Protein AF-A0A9E2Z6M6-F1 (afdb_monomer_lite)

Sequence (167 aa):
MVDKPPSLEDIVIDLVERVSRLEERKAGSRGDTFWMLDVLRGRDQDASGHVVFAGVVHTPTGRQFEWQEERTVVELVDDEWAKAAASLAALGHPVRLALLRALYEGVHTVRELGSLPDVGTTGQIYHHMRDLQAAGWVRQERRNSYTIPPDRIVPLLAILSAATSSP

pLDDT: mean 88.9, std 11.8, range [45.88, 98.38]

Radius of gyration: 23.45 Å; chains: 1; bounding box: 38×52×79 Å

Structure (mmCIF, N/CA/C/O backbone):
data_AF-A0A9E2Z6M6-F1
#
_entry.id   AF-A0A9E2Z6M6-F1
#
loop_
_atom_site.group_PDB
_atom_site.id
_atom_site.type_symbol
_atom_site.label_atom_id
_atom_site.label_alt_id
_atom_site.label_comp_id
_atom_site.label_asym_id
_atom_site.label_entity_id
_atom_site.label_seq_id
_atom_site.pdbx_PDB_ins_code
_atom_site.Cartn_x
_atom_site.Cartn_y
_atom_site.Cartn_z
_atom_site.occupancy
_atom_site.B_iso_or_equiv
_atom_site.auth_seq_id
_atom_site.auth_comp_id
_atom_site.auth_asym_id
_atom_site.auth_atom_id
_atom_site.pdbx_PDB_model_num
ATOM 1 N N . MET A 1 1 ? -12.472 -30.785 -58.812 1.00 45.88 1 MET A N 1
ATOM 2 C CA . MET A 1 1 ? -12.008 -31.532 -57.626 1.00 45.88 1 MET A CA 1
ATOM 3 C C . MET A 1 1 ? -12.487 -30.739 -56.426 1.00 45.88 1 MET A C 1
ATOM 5 O O . MET A 1 1 ? -12.004 -29.634 -56.241 1.00 45.88 1 MET A O 1
ATOM 9 N N . VAL A 1 2 ? -13.542 -31.195 -55.747 1.00 53.94 2 VAL A N 1
ATOM 10 C CA . VAL A 1 2 ? -14.040 -30.530 -54.532 1.00 53.94 2 VAL A CA 1
ATOM 11 C C . VAL A 1 2 ? -13.193 -31.062 -53.388 1.00 53.94 2 VAL A C 1
ATOM 13 O O . VAL A 1 2 ? -13.138 -32.277 -53.202 1.00 53.94 2 VAL A O 1
ATOM 16 N N . ASP A 1 3 ? -12.483 -30.171 -52.706 1.00 69.31 3 ASP A N 1
ATOM 17 C CA . ASP A 1 3 ? -11.630 -30.535 -51.583 1.00 69.31 3 ASP A CA 1
ATOM 18 C C . ASP A 1 3 ? -12.511 -31.115 -50.471 1.00 69.31 3 ASP A C 1
ATOM 20 O O . ASP A 1 3 ? -13.518 -30.514 -50.079 1.00 69.31 3 ASP A O 1
ATOM 24 N N . LYS A 1 4 ? -12.208 -32.340 -50.038 1.00 73.00 4 LYS A N 1
ATOM 25 C CA . LYS A 1 4 ? -12.985 -33.007 -48.992 1.00 73.00 4 LYS A CA 1
ATOM 26 C C . LYS A 1 4 ? -12.676 -32.279 -47.679 1.00 73.00 4 LYS A C 1
ATOM 28 O O . LYS A 1 4 ? -11.497 -32.137 -47.364 1.00 73.00 4 LYS A O 1
ATOM 33 N N . PRO A 1 5 ? -13.685 -31.826 -46.911 1.00 75.19 5 PRO A N 1
ATOM 34 C CA . PRO A 1 5 ? -13.418 -31.178 -45.635 1.00 75.19 5 PRO A CA 1
ATOM 35 C C . PRO A 1 5 ? -12.627 -32.131 -44.725 1.00 75.19 5 PRO A C 1
ATOM 37 O O . PRO A 1 5 ? -12.851 -33.348 -44.796 1.00 75.19 5 PRO A O 1
ATOM 40 N N . PRO A 1 6 ? -11.709 -31.594 -43.900 1.00 78.94 6 PRO A N 1
ATOM 41 C CA . PRO A 1 6 ? -10.869 -32.400 -43.026 1.00 78.94 6 PRO A CA 1
ATOM 42 C C . PRO A 1 6 ? -11.739 -33.312 -42.165 1.00 78.94 6 PRO A C 1
ATOM 44 O O . PRO A 1 6 ? -12.824 -32.923 -41.715 1.00 78.94 6 PRO A O 1
ATOM 47 N N . SER A 1 7 ? -11.292 -34.553 -41.988 1.00 91.31 7 SER A N 1
ATOM 48 C CA . SER A 1 7 ? -12.021 -35.505 -41.161 1.00 91.31 7 SER A CA 1
ATOM 49 C C . SER A 1 7 ? -11.976 -35.077 -39.693 1.00 91.31 7 SER A C 1
ATOM 51 O O . SER A 1 7 ? -11.136 -34.274 -39.283 1.00 91.31 7 SER A O 1
ATOM 53 N N . LEU A 1 8 ? -12.877 -35.627 -38.875 1.00 89.50 8 LEU A N 1
ATOM 54 C CA . LEU A 1 8 ? -12.835 -35.380 -37.433 1.00 89.50 8 LEU A CA 1
ATOM 55 C C . LEU A 1 8 ? -11.492 -35.810 -36.825 1.00 89.50 8 LEU A C 1
ATOM 57 O O . LEU A 1 8 ? -11.009 -35.150 -35.914 1.00 89.50 8 LEU A O 1
ATOM 61 N N . GLU A 1 9 ? -10.896 -36.888 -37.335 1.00 93.88 9 GLU A N 1
ATOM 62 C CA . GLU A 1 9 ? -9.593 -37.382 -36.887 1.00 93.88 9 GLU A CA 1
ATOM 63 C C . GLU A 1 9 ? -8.486 -36.369 -37.197 1.00 93.88 9 GLU A C 1
ATOM 65 O O . GLU A 1 9 ? -7.711 -36.041 -36.304 1.00 93.88 9 GLU A O 1
ATOM 70 N N . ASP A 1 10 ? -8.480 -35.781 -38.398 1.00 92.25 10 ASP A N 1
ATOM 71 C CA . ASP A 1 10 ? -7.509 -34.743 -38.780 1.00 92.25 10 ASP A CA 1
ATOM 72 C C . ASP A 1 10 ? -7.637 -33.494 -37.893 1.00 92.25 10 ASP A C 1
ATOM 74 O O . ASP A 1 10 ? -6.641 -32.916 -37.458 1.00 92.25 10 ASP A O 1
ATOM 78 N N . ILE A 1 11 ? -8.875 -33.096 -37.580 1.00 91.94 11 ILE A N 1
ATOM 79 C CA . ILE A 1 11 ? -9.153 -31.957 -36.696 1.00 91.94 11 ILE A CA 1
ATOM 80 C C . ILE A 1 11 ? -8.705 -32.259 -35.261 1.00 91.94 11 ILE A C 1
ATOM 82 O O . ILE A 1 11 ? -8.141 -31.389 -34.600 1.00 91.94 11 ILE A O 1
ATOM 86 N N . VAL A 1 12 ? -8.946 -33.475 -34.762 1.00 95.06 12 VAL A N 1
ATOM 87 C CA . VAL A 1 12 ? -8.517 -33.891 -33.418 1.00 95.06 12 VAL A CA 1
ATOM 88 C C . VAL A 1 12 ? -6.994 -33.950 -33.331 1.00 95.06 12 VAL A C 1
ATOM 90 O O . VAL A 1 12 ? -6.444 -33.499 -32.331 1.00 95.06 12 VAL A O 1
ATOM 93 N N . ILE A 1 13 ? -6.311 -34.435 -34.368 1.00 95.56 13 ILE A N 1
ATOM 94 C CA . ILE A 1 13 ? -4.845 -34.456 -34.431 1.00 95.56 13 ILE A CA 1
ATOM 95 C C . ILE A 1 13 ? -4.286 -33.026 -34.393 1.00 95.56 13 ILE A C 1
ATOM 97 O O . ILE A 1 13 ? -3.454 -32.736 -33.533 1.00 95.56 13 ILE A O 1
ATOM 101 N N . ASP A 1 14 ? -4.799 -32.105 -35.221 1.00 95.06 14 ASP A N 1
ATOM 102 C CA . ASP A 1 14 ? -4.387 -30.688 -35.185 1.00 95.06 14 ASP A CA 1
ATOM 103 C C . ASP A 1 14 ? -4.647 -30.054 -33.811 1.00 95.06 14 ASP A C 1
ATOM 105 O O . ASP A 1 14 ? -3.797 -29.347 -33.266 1.00 95.06 14 ASP A O 1
ATOM 109 N N . LEU A 1 15 ? -5.811 -30.326 -33.213 1.00 93.38 15 LEU A N 1
ATOM 110 C CA . LEU A 1 15 ? -6.156 -29.821 -31.886 1.00 93.38 15 LEU A CA 1
ATOM 111 C C . LEU A 1 15 ? -5.205 -30.350 -30.815 1.00 93.38 15 LEU A C 1
ATOM 113 O O . LEU A 1 15 ? -4.746 -29.558 -29.996 1.00 93.38 15 LEU A O 1
ATOM 117 N N . VAL A 1 16 ? -4.881 -31.644 -30.823 1.00 95.31 16 VAL A N 1
ATOM 118 C CA . VAL A 1 16 ? -3.931 -32.242 -29.875 1.00 95.31 16 VAL A CA 1
ATOM 119 C C . VAL A 1 16 ? -2.552 -31.612 -30.049 1.00 95.31 16 VAL A C 1
ATOM 121 O O . VAL A 1 16 ? -1.986 -31.134 -29.071 1.00 95.31 16 VAL A O 1
ATOM 124 N N . GLU A 1 17 ? -2.045 -31.487 -31.277 1.00 94.31 17 GLU A N 1
ATOM 125 C CA . GLU A 1 17 ? -0.747 -30.852 -31.539 1.00 94.31 17 GLU A CA 1
ATOM 126 C C . GLU A 1 17 ? -0.708 -29.372 -31.136 1.00 94.31 17 GLU A C 1
ATOM 128 O O . GLU A 1 17 ? 0.322 -28.847 -30.696 1.00 94.31 17 GLU A O 1
ATOM 133 N N . ARG A 1 18 ? -1.816 -28.648 -31.304 1.00 93.25 18 ARG A N 1
ATOM 134 C CA . ARG A 1 18 ? -1.926 -27.247 -30.877 1.00 93.25 18 ARG A CA 1
ATOM 135 C C . ARG A 1 18 ? -2.025 -27.128 -29.363 1.00 93.25 18 ARG A C 1
ATOM 137 O O . ARG A 1 18 ? -1.393 -26.234 -28.805 1.00 93.25 18 ARG A O 1
ATOM 144 N N . VAL A 1 19 ? -2.769 -28.014 -28.704 1.00 92.69 19 VAL A N 1
ATOM 145 C CA . VAL A 1 19 ? -2.869 -28.063 -27.241 1.00 92.69 19 VAL A CA 1
ATOM 146 C C . VAL A 1 19 ? -1.514 -28.408 -26.635 1.00 92.69 19 VAL A C 1
ATOM 148 O O . VAL A 1 19 ? -1.067 -27.663 -25.773 1.00 92.69 19 VAL A O 1
ATOM 151 N N . SER A 1 20 ? -0.799 -29.415 -27.143 1.00 87.88 20 SER A N 1
ATOM 152 C CA . SER A 1 20 ? 0.547 -29.755 -26.661 1.00 87.88 20 SER A CA 1
ATOM 153 C C . SER A 1 20 ? 1.518 -28.579 -26.794 1.00 87.88 20 SER A C 1
ATOM 155 O O . SER A 1 20 ? 2.184 -28.223 -25.826 1.00 87.88 20 SER A O 1
ATOM 157 N N . ARG A 1 21 ? 1.516 -27.866 -27.932 1.00 84.62 21 ARG A N 1
ATOM 158 C CA . ARG A 1 21 ? 2.318 -26.637 -28.101 1.00 84.62 21 ARG A CA 1
ATOM 159 C C . ARG A 1 21 ? 1.935 -25.523 -27.120 1.00 84.62 21 ARG A C 1
ATOM 161 O O . ARG A 1 21 ? 2.795 -24.748 -26.700 1.00 84.62 21 ARG A O 1
ATOM 168 N N . LEU A 1 22 ? 0.653 -25.390 -26.775 1.00 78.06 22 LEU A N 1
ATOM 169 C CA . LEU A 1 22 ? 0.188 -24.413 -25.784 1.00 78.06 22 LEU A CA 1
ATOM 170 C C . LEU A 1 22 ? 0.581 -24.820 -24.358 1.00 78.06 22 LEU A C 1
ATOM 172 O O . LEU A 1 22 ? 0.987 -23.966 -23.569 1.00 78.06 22 LEU A O 1
ATOM 176 N N . GLU A 1 23 ? 0.490 -26.107 -24.034 1.00 76.62 23 GLU A N 1
ATOM 177 C CA . GLU A 1 23 ? 0.895 -26.665 -22.745 1.00 76.62 23 GLU A CA 1
ATOM 178 C C . GLU A 1 23 ? 2.404 -26.538 -22.527 1.00 76.62 23 GLU A C 1
ATOM 180 O O . GLU A 1 23 ? 2.817 -26.107 -21.453 1.00 76.62 23 GLU A O 1
ATOM 185 N N . GLU A 1 24 ? 3.222 -26.786 -23.551 1.00 75.88 24 GLU A N 1
ATOM 186 C CA . GLU A 1 24 ? 4.677 -26.584 -23.521 1.00 75.88 24 GLU A CA 1
ATOM 187 C C . GLU A 1 24 ? 5.053 -25.114 -23.291 1.00 75.88 24 GLU A C 1
ATOM 189 O O . GLU A 1 24 ? 5.884 -24.811 -22.434 1.00 75.88 24 GLU A O 1
ATOM 194 N N . ARG A 1 25 ? 4.392 -24.169 -23.977 1.00 69.62 25 ARG A N 1
ATOM 195 C CA . ARG A 1 25 ? 4.587 -22.724 -23.739 1.00 69.62 25 ARG A CA 1
ATOM 196 C C . ARG A 1 25 ? 4.220 -22.323 -22.311 1.00 69.62 25 ARG A C 1
ATOM 198 O O . ARG A 1 25 ? 4.926 -21.539 -21.679 1.00 69.62 25 ARG A O 1
ATOM 205 N N . LYS A 1 26 ? 3.120 -22.869 -21.787 1.00 62.16 26 LYS A N 1
ATOM 206 C CA . LYS A 1 26 ? 2.667 -22.621 -20.412 1.00 62.16 26 LYS A CA 1
ATOM 207 C C . LYS A 1 26 ? 3.6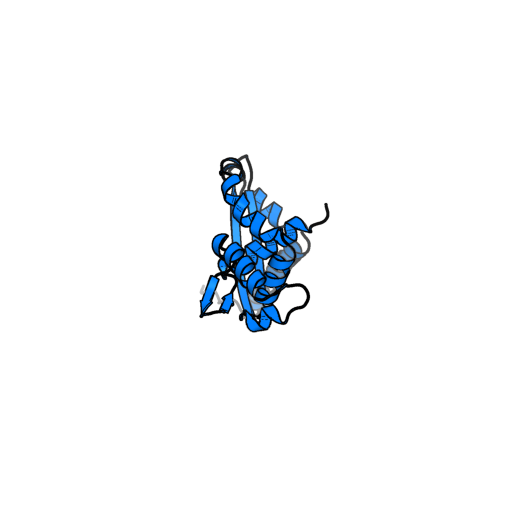02 -23.252 -19.374 1.00 62.16 26 LYS A C 1
ATOM 209 O O . LYS A 1 26 ? 3.803 -22.670 -18.310 1.00 62.16 26 LYS A O 1
ATOM 214 N N . ALA A 1 27 ? 4.175 -24.416 -19.672 1.00 58.28 27 ALA A N 1
ATOM 215 C CA . ALA A 1 27 ? 5.167 -25.078 -18.832 1.00 58.28 27 ALA A CA 1
ATOM 216 C C . ALA A 1 27 ? 6.494 -24.302 -18.804 1.00 58.28 27 ALA A C 1
ATOM 218 O O . ALA A 1 27 ? 7.036 -24.099 -17.720 1.00 58.28 27 ALA A O 1
ATOM 219 N N . GLY A 1 28 ? 6.950 -23.777 -19.949 1.00 55.97 28 GLY A N 1
ATOM 220 C CA . GLY A 1 28 ? 8.098 -22.864 -20.028 1.00 55.97 28 GLY A CA 1
ATOM 221 C C . GLY A 1 28 ? 7.900 -21.605 -19.180 1.00 55.97 28 GLY A C 1
ATOM 222 O O . GLY A 1 28 ? 8.755 -21.263 -18.376 1.00 55.97 28 GLY A O 1
ATOM 223 N N . SER A 1 29 ? 6.709 -21.002 -19.225 1.00 55.25 29 SER A N 1
ATOM 224 C CA . SER A 1 29 ? 6.347 -19.851 -18.378 1.00 55.25 29 SER A CA 1
ATOM 225 C C . SER A 1 29 ? 6.305 -20.152 -16.869 1.00 55.25 29 SER A C 1
ATOM 227 O O . SER A 1 29 ? 6.500 -19.236 -16.073 1.00 55.25 29 SER A O 1
ATOM 229 N N . ARG A 1 30 ? 6.048 -21.401 -16.449 1.00 49.91 30 ARG A N 1
ATOM 230 C CA . ARG A 1 30 ? 6.112 -21.806 -15.029 1.00 49.91 30 ARG A CA 1
ATOM 231 C C . ARG A 1 30 ? 7.530 -22.141 -14.557 1.00 49.91 30 ARG A C 1
ATOM 233 O O . ARG A 1 30 ? 7.747 -22.160 -13.349 1.00 49.91 30 ARG A O 1
ATOM 240 N N . GLY A 1 31 ? 8.448 -22.439 -15.479 1.00 49.38 31 GLY A N 1
ATOM 241 C CA . GLY A 1 31 ? 9.842 -22.800 -15.200 1.00 49.38 31 GLY A CA 1
ATOM 242 C C . GLY A 1 31 ? 10.850 -21.669 -15.421 1.00 49.38 31 GLY A C 1
ATOM 243 O O . GLY A 1 31 ? 11.943 -21.730 -14.865 1.00 49.38 31 GLY A O 1
ATOM 244 N N . ASP A 1 32 ? 10.495 -20.632 -16.181 1.00 58.56 32 ASP A N 1
ATOM 245 C CA . ASP A 1 32 ? 11.323 -19.439 -16.330 1.00 58.56 32 ASP A CA 1
ATOM 246 C C . ASP A 1 32 ? 11.177 -18.551 -15.097 1.00 58.56 32 ASP A C 1
ATOM 248 O O . ASP A 1 32 ? 10.262 -17.731 -14.983 1.00 58.56 32 ASP A O 1
ATOM 252 N N . THR A 1 33 ? 12.131 -18.680 -14.174 1.00 64.94 33 THR A N 1
ATOM 253 C CA . THR A 1 33 ? 12.303 -17.798 -13.008 1.00 64.94 33 THR A CA 1
ATOM 254 C C . THR A 1 33 ? 12.258 -16.308 -13.390 1.00 64.94 33 THR A C 1
ATOM 256 O O . THR A 1 33 ? 11.930 -15.466 -12.557 1.00 64.94 33 THR A O 1
ATOM 259 N N . PHE A 1 34 ? 12.534 -15.980 -14.658 1.00 78.06 34 PHE A N 1
ATOM 260 C CA . PHE A 1 34 ? 12.622 -14.623 -15.186 1.00 78.06 34 PHE A CA 1
ATOM 261 C C . PHE A 1 34 ? 11.676 -14.328 -16.362 1.00 78.06 34 PHE A C 1
ATOM 263 O O . PHE A 1 34 ? 11.916 -13.359 -17.079 1.00 78.06 34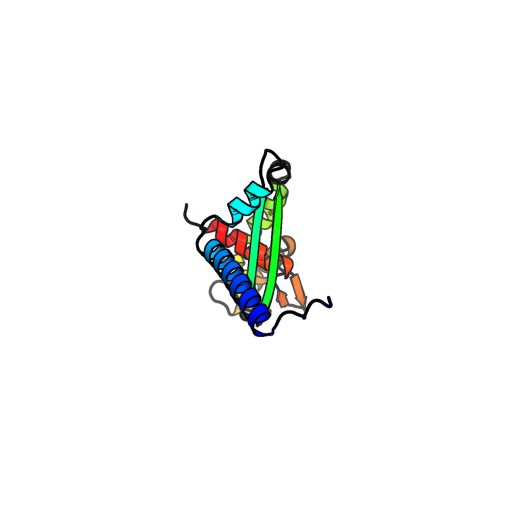 PHE A O 1
ATOM 270 N N . TRP A 1 35 ? 10.576 -15.077 -16.539 1.00 82.94 35 TRP A N 1
ATOM 271 C CA . TRP A 1 35 ? 9.649 -14.890 -17.674 1.00 82.94 35 TRP A CA 1
ATOM 272 C C . TRP A 1 35 ? 9.199 -13.428 -17.857 1.00 82.94 35 TRP A C 1
ATOM 274 O O . TRP A 1 35 ? 9.076 -12.934 -18.976 1.00 82.94 35 TRP A O 1
ATOM 284 N N . MET A 1 36 ? 8.984 -12.707 -16.750 1.00 86.75 36 MET A N 1
ATOM 285 C CA . MET A 1 36 ? 8.601 -11.295 -16.775 1.00 86.75 36 MET A CA 1
ATOM 286 C C . MET A 1 36 ? 9.733 -10.414 -17.322 1.00 86.75 36 MET A C 1
ATOM 288 O O . MET A 1 36 ? 9.476 -9.483 -18.079 1.00 86.75 36 MET A O 1
ATOM 292 N N . LEU A 1 37 ? 10.992 -10.716 -16.992 1.00 87.12 37 LEU A N 1
ATOM 293 C CA . LEU A 1 37 ? 12.142 -9.978 -17.520 1.00 87.12 37 LEU A CA 1
ATOM 294 C C . LEU A 1 37 ? 12.321 -10.208 -19.020 1.00 87.12 37 LEU A C 1
ATOM 296 O O . LEU A 1 37 ? 12.773 -9.304 -19.714 1.00 87.12 37 LEU A O 1
ATOM 300 N N . ASP A 1 38 ? 11.969 -11.382 -19.540 1.00 86.25 38 ASP A N 1
ATOM 301 C CA . ASP A 1 38 ? 12.003 -11.634 -20.986 1.00 86.25 38 ASP A CA 1
ATOM 302 C C . ASP A 1 38 ? 10.927 -10.837 -21.717 1.00 86.25 38 ASP A C 1
ATOM 304 O O . ASP A 1 38 ? 11.189 -10.250 -22.768 1.00 86.25 38 ASP A O 1
ATOM 308 N N . VAL A 1 39 ? 9.738 -10.734 -21.115 1.00 85.75 39 VAL A N 1
ATOM 309 C CA . VAL A 1 39 ? 8.669 -9.863 -21.612 1.00 85.75 39 VAL A CA 1
ATOM 310 C C . VAL A 1 39 ? 9.120 -8.400 -21.638 1.00 85.75 39 VAL A C 1
ATOM 312 O O . VAL A 1 39 ? 8.884 -7.729 -22.640 1.00 85.75 39 VAL A O 1
ATOM 315 N N . LEU A 1 40 ? 9.781 -7.909 -20.585 1.00 87.00 40 LEU A N 1
ATOM 316 C CA . LEU A 1 40 ? 10.275 -6.528 -20.536 1.00 87.00 40 LEU A CA 1
ATOM 317 C C . LEU A 1 40 ? 11.423 -6.283 -21.526 1.00 87.00 40 LEU A C 1
ATOM 319 O O . LEU A 1 40 ? 11.394 -5.294 -22.250 1.00 87.00 40 LEU A O 1
ATOM 323 N N . ARG A 1 41 ? 12.387 -7.206 -21.637 1.00 84.69 41 ARG A N 1
ATOM 324 C CA . ARG A 1 41 ? 13.491 -7.118 -22.614 1.00 84.69 41 ARG A CA 1
ATOM 325 C C . ARG A 1 41 ? 12.998 -7.120 -24.060 1.00 84.69 41 ARG A C 1
ATOM 327 O O . ARG A 1 41 ? 13.567 -6.441 -24.904 1.00 84.69 41 ARG A O 1
ATOM 334 N N . GLY A 1 42 ? 11.924 -7.852 -24.356 1.00 80.12 42 GLY A N 1
ATOM 335 C CA . GLY A 1 42 ? 11.299 -7.845 -25.682 1.00 80.12 42 GLY A CA 1
ATOM 336 C C . GLY A 1 42 ? 10.583 -6.534 -26.038 1.00 80.12 42 GLY A C 1
ATOM 337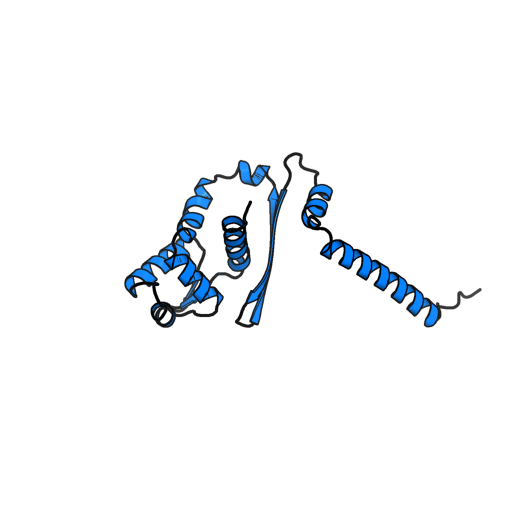 O O . GLY A 1 42 ? 10.237 -6.335 -27.201 1.00 80.12 42 GLY A O 1
ATOM 338 N N . ARG A 1 43 ? 10.342 -5.655 -25.057 1.00 73.94 43 ARG A N 1
ATOM 339 C CA . ARG A 1 43 ? 9.672 -4.352 -25.218 1.00 73.94 43 ARG A CA 1
ATOM 340 C C . ARG A 1 43 ? 10.644 -3.173 -25.216 1.00 73.94 43 ARG A C 1
ATOM 342 O O . ARG A 1 43 ? 10.189 -2.047 -25.382 1.00 73.94 43 ARG A O 1
ATOM 349 N N . ASP A 1 44 ? 11.939 -3.448 -25.059 1.00 63.41 44 ASP A N 1
ATOM 350 C CA . ASP A 1 44 ? 13.034 -2.493 -24.867 1.00 63.41 44 ASP A CA 1
ATOM 351 C C . ASP A 1 44 ? 13.265 -1.629 -26.123 1.00 63.41 44 ASP A C 1
ATOM 353 O O . ASP A 1 44 ? 14.173 -1.848 -26.925 1.00 63.41 44 ASP A O 1
ATOM 357 N N . GLN A 1 45 ? 12.359 -0.674 -26.339 1.00 63.03 45 GLN A N 1
ATOM 358 C CA . GLN A 1 45 ? 12.500 0.423 -27.299 1.00 63.03 45 GLN A CA 1
ATOM 359 C C . GLN A 1 45 ? 13.081 1.676 -26.619 1.00 63.03 45 GLN A C 1
ATOM 361 O O . GLN A 1 45 ? 13.632 2.534 -27.307 1.00 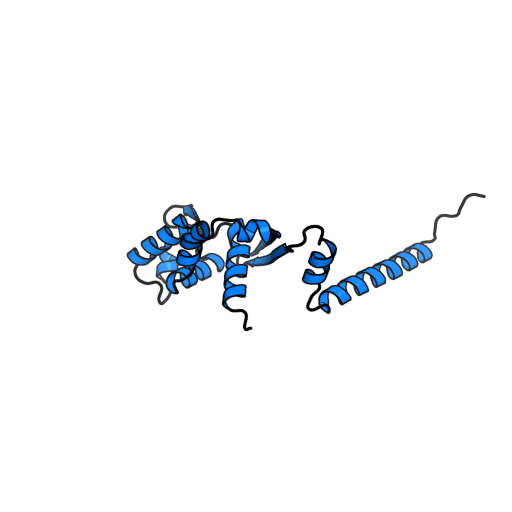63.03 45 GLN A O 1
ATOM 366 N N . ASP A 1 46 ? 13.010 1.748 -25.283 1.00 61.09 46 ASP A N 1
ATOM 367 C CA . ASP A 1 46 ? 13.513 2.839 -24.447 1.00 61.09 46 ASP A CA 1
ATOM 368 C C . ASP A 1 46 ? 14.761 2.405 -23.666 1.00 61.09 46 ASP A C 1
ATOM 370 O O . ASP A 1 46 ? 14.702 1.539 -22.800 1.00 61.09 46 ASP A O 1
ATOM 374 N N . ALA A 1 47 ? 15.896 3.068 -23.906 1.00 65.88 47 ALA A N 1
ATOM 375 C CA . ALA A 1 47 ? 17.221 2.657 -23.417 1.00 65.88 47 ALA A CA 1
ATOM 376 C C . ALA A 1 47 ? 17.391 2.560 -21.882 1.00 65.88 47 ALA A C 1
ATOM 378 O O . ALA A 1 47 ? 18.426 2.090 -21.409 1.00 65.88 47 ALA A O 1
ATOM 379 N N . SER A 1 48 ? 16.432 3.052 -21.094 1.00 83.31 48 SER A N 1
ATOM 380 C CA . SER A 1 48 ? 16.496 3.066 -19.626 1.00 83.31 48 SER A CA 1
ATOM 381 C C . SER A 1 48 ? 15.702 1.939 -18.960 1.00 83.31 48 SER A C 1
ATOM 383 O O . SER A 1 48 ? 15.856 1.738 -17.755 1.00 83.31 48 SER A O 1
ATOM 385 N N . GLY A 1 49 ? 14.890 1.193 -19.714 1.00 89.38 49 GLY A N 1
ATOM 386 C CA . GLY A 1 49 ? 14.116 0.065 -19.206 1.00 89.38 49 GLY A CA 1
ATOM 387 C C . GLY A 1 49 ? 12.821 0.436 -18.469 1.00 89.38 49 GLY A C 1
ATOM 388 O O . GLY A 1 49 ? 12.414 1.598 -18.375 1.00 89.38 49 GLY A O 1
ATOM 389 N N . HIS A 1 50 ? 12.161 -0.597 -17.940 1.00 91.06 50 HIS A N 1
ATOM 390 C CA . HIS A 1 50 ? 10.801 -0.550 -17.396 1.00 91.06 50 HIS A CA 1
ATOM 391 C C . HIS A 1 50 ? 10.734 -1.220 -16.018 1.00 91.06 50 HIS A C 1
ATOM 393 O O . HIS A 1 50 ? 11.407 -2.222 -15.768 1.00 91.06 50 HIS A O 1
ATOM 399 N N . VAL A 1 51 ? 9.870 -0.707 -15.144 1.00 92.62 51 VAL A N 1
ATOM 400 C CA . VAL A 1 51 ? 9.483 -1.351 -13.885 1.00 92.62 51 VAL A CA 1
ATOM 401 C C . VAL A 1 51 ? 8.014 -1.730 -13.984 1.00 92.62 51 VAL A C 1
ATOM 403 O O . VAL A 1 51 ? 7.161 -0.889 -14.264 1.00 92.62 51 VAL A O 1
ATOM 406 N N . VAL A 1 52 ? 7.716 -3.003 -13.739 1.00 93.31 52 VAL A N 1
ATOM 407 C CA . VAL A 1 52 ? 6.352 -3.534 -13.741 1.00 93.31 52 VAL A CA 1
ATOM 408 C C . VAL A 1 52 ? 6.048 -4.192 -12.407 1.00 93.31 52 VAL A C 1
ATOM 410 O O . VAL A 1 52 ? 6.887 -4.892 -11.837 1.00 93.31 52 VAL A O 1
ATOM 413 N N . PHE A 1 53 ? 4.824 -4.017 -11.930 1.00 94.50 53 PHE A N 1
ATOM 414 C CA . PHE A 1 53 ? 4.261 -4.870 -10.896 1.00 94.50 53 PHE A CA 1
ATOM 415 C C . PHE A 1 53 ? 2.844 -5.281 -11.286 1.00 94.50 53 PHE A C 1
ATOM 417 O O . PHE A 1 53 ? 2.102 -4.533 -11.924 1.00 94.50 53 PHE A O 1
ATOM 424 N N . ALA A 1 54 ? 2.468 -6.500 -10.917 1.00 94.94 54 ALA A N 1
ATOM 425 C CA . ALA A 1 54 ? 1.164 -7.063 -11.220 1.00 94.94 54 ALA A CA 1
ATOM 426 C C . ALA A 1 54 ? 0.725 -8.014 -10.108 1.00 94.94 54 ALA A C 1
ATOM 428 O O . ALA A 1 54 ? 1.549 -8.533 -9.353 1.00 94.94 54 ALA A O 1
ATOM 429 N N . GLY A 1 55 ? -0.577 -8.260 -10.018 1.00 95.25 55 GLY A N 1
ATOM 430 C CA . GLY A 1 55 ? -1.134 -9.182 -9.042 1.00 95.25 55 GLY A CA 1
ATOM 431 C C . GLY A 1 55 ? -2.513 -9.682 -9.438 1.00 95.25 55 GLY A C 1
ATOM 432 O O . GLY A 1 55 ? -3.344 -8.920 -9.929 1.00 95.25 55 GLY A O 1
ATOM 433 N N . VAL A 1 56 ? -2.745 -10.967 -9.170 1.00 95.25 56 VAL A N 1
ATOM 434 C CA . VAL A 1 56 ? -4.064 -11.605 -9.194 1.00 95.25 56 VAL A CA 1
ATOM 435 C C . VAL A 1 56 ? -4.389 -12.003 -7.762 1.00 95.25 56 VAL A C 1
ATOM 437 O O . VAL A 1 56 ? -3.755 -12.891 -7.191 1.00 95.25 56 VAL A O 1
ATOM 440 N N . VAL A 1 57 ? -5.349 -11.312 -7.159 1.00 95.19 57 VAL A N 1
ATOM 441 C CA . VAL A 1 57 ? -5.639 -11.405 -5.728 1.00 95.19 57 VAL A CA 1
ATOM 442 C C . VAL A 1 57 ? -7.042 -11.942 -5.522 1.00 95.19 57 VAL A C 1
ATOM 444 O O . VAL A 1 57 ? -8.013 -11.368 -6.006 1.00 95.19 57 VAL A O 1
ATOM 447 N N . HIS A 1 58 ? -7.136 -13.018 -4.746 1.00 93.50 58 HIS A N 1
ATOM 448 C CA . HIS A 1 58 ? -8.392 -13.571 -4.255 1.00 93.50 58 HIS A CA 1
ATOM 449 C C . HIS A 1 58 ? -8.498 -13.238 -2.769 1.00 93.50 58 HIS A C 1
ATOM 451 O O . HIS A 1 58 ? -7.681 -13.704 -1.971 1.00 93.50 58 HIS A O 1
ATOM 457 N N . THR A 1 59 ? -9.464 -12.407 -2.384 1.00 88.50 59 THR A N 1
ATOM 458 C CA . THR A 1 59 ? -9.636 -12.049 -0.973 1.00 88.50 59 THR A CA 1
ATOM 459 C C . THR A 1 59 ? -10.412 -13.126 -0.219 1.00 88.50 59 THR A C 1
ATOM 461 O O . THR A 1 59 ? -11.229 -13.832 -0.819 1.00 88.50 59 THR A O 1
ATOM 464 N N . PRO A 1 60 ? -10.260 -13.206 1.117 1.00 85.00 60 PRO A N 1
ATOM 465 C CA . PRO A 1 60 ? -11.082 -14.087 1.954 1.00 85.00 60 PRO A CA 1
ATOM 466 C C . PRO A 1 60 ? -12.594 -13.847 1.808 1.00 85.00 60 PRO A C 1
ATOM 468 O O . PRO A 1 60 ? -13.395 -14.750 2.018 1.00 85.00 60 PRO A O 1
ATOM 471 N N . THR A 1 61 ? -12.989 -12.640 1.395 1.00 85.38 61 THR A N 1
ATOM 472 C CA . THR A 1 61 ? -14.380 -12.251 1.119 1.00 85.38 61 THR A CA 1
ATOM 473 C C . THR A 1 61 ? -14.902 -12.713 -0.251 1.00 85.38 61 THR A C 1
ATOM 475 O O . THR A 1 61 ? -16.017 -12.358 -0.626 1.00 85.38 61 THR A O 1
ATOM 478 N N . GLY A 1 62 ? -14.116 -13.482 -1.014 1.00 86.88 62 GLY A N 1
ATOM 479 C CA . GLY A 1 62 ? -14.495 -14.017 -2.327 1.00 86.88 62 GLY A CA 1
ATOM 480 C C . GLY A 1 62 ? -14.383 -13.016 -3.480 1.00 86.88 62 GLY A C 1
ATOM 481 O O . GLY A 1 62 ? -14.862 -13.293 -4.578 1.00 86.88 62 GLY A O 1
ATOM 482 N N . ARG A 1 63 ? -13.765 -11.849 -3.257 1.00 88.88 63 ARG A N 1
ATOM 483 C CA . ARG A 1 63 ? -13.546 -10.843 -4.303 1.00 88.88 63 ARG A CA 1
ATOM 484 C C . ARG A 1 63 ? -12.262 -11.161 -5.059 1.00 88.88 63 ARG A C 1
ATOM 486 O O . ARG A 1 63 ? -11.307 -11.682 -4.485 1.00 88.88 63 ARG A O 1
ATOM 493 N N . GLN A 1 64 ? -12.252 -10.818 -6.340 1.00 92.31 64 GLN A N 1
ATOM 494 C CA . GLN A 1 64 ? -11.108 -11.005 -7.222 1.00 92.31 64 GLN A CA 1
ATOM 495 C C . GLN A 1 64 ? -10.645 -9.652 -7.747 1.00 92.31 64 GLN A C 1
ATOM 497 O O . GLN A 1 64 ? -11.468 -8.815 -8.125 1.00 92.31 64 GLN A O 1
ATOM 502 N N . PHE A 1 65 ? -9.332 -9.442 -7.740 1.00 92.38 65 PHE A N 1
ATOM 503 C CA . PHE A 1 65 ? -8.700 -8.245 -8.274 1.00 92.38 65 PHE A CA 1
ATOM 504 C C . PHE A 1 65 ? -7.554 -8.641 -9.181 1.00 92.38 65 PHE A C 1
ATOM 506 O O . PHE A 1 65 ? -6.689 -9.425 -8.793 1.00 92.38 65 PHE A O 1
ATOM 513 N N . GLU A 1 66 ? -7.543 -8.041 -10.359 1.00 93.81 66 GLU A N 1
ATOM 514 C CA . GLU A 1 66 ? -6.454 -8.141 -11.311 1.00 93.81 66 GLU A CA 1
ATOM 515 C C . GLU A 1 66 ? -5.969 -6.726 -11.583 1.00 93.81 66 GLU A C 1
ATOM 517 O O . GLU A 1 66 ? -6.760 -5.828 -11.881 1.00 93.81 66 GLU A O 1
ATOM 522 N N . TRP A 1 67 ? -4.673 -6.515 -11.404 1.00 94.44 67 TRP A N 1
ATOM 523 C CA . TRP A 1 67 ? -4.047 -5.222 -11.625 1.00 94.44 67 TRP A CA 1
ATOM 524 C C . TRP A 1 67 ? -2.645 -5.426 -12.169 1.00 94.44 67 TRP A C 1
ATOM 526 O O . TRP A 1 67 ? -1.927 -6.332 -11.739 1.00 94.44 67 TRP A O 1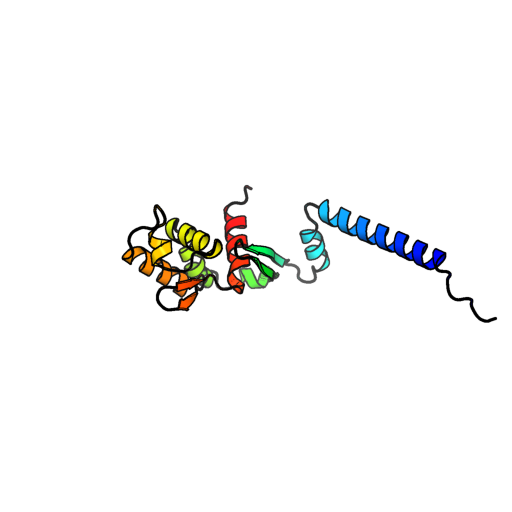
ATOM 536 N N . GLN A 1 68 ? -2.252 -4.541 -13.071 1.00 93.56 68 GLN A N 1
ATOM 537 C CA . GLN A 1 68 ? -0.894 -4.407 -13.559 1.00 93.56 68 GLN A CA 1
ATOM 538 C C . GLN A 1 68 ? -0.615 -2.926 -13.772 1.00 93.56 68 GLN A C 1
ATOM 540 O O . GLN A 1 68 ? -1.457 -2.202 -14.301 1.00 93.56 68 GLN A O 1
ATOM 545 N N . GLU A 1 69 ? 0.584 -2.506 -13.400 1.00 93.81 69 GLU A N 1
ATOM 546 C CA . GLU A 1 69 ? 1.113 -1.193 -13.727 1.00 93.81 69 GLU A CA 1
ATOM 547 C C . GLU A 1 69 ? 2.549 -1.349 -14.217 1.00 93.81 69 GLU A C 1
ATOM 549 O O . GLU A 1 69 ? 3.351 -2.077 -13.631 1.00 93.81 69 GLU A O 1
ATOM 554 N N . GLU A 1 70 ? 2.843 -0.681 -15.324 1.00 92.25 70 GLU A N 1
ATOM 555 C CA . GLU A 1 70 ? 4.162 -0.599 -15.935 1.00 92.25 70 GLU A CA 1
ATOM 556 C C . GLU A 1 70 ? 4.517 0.882 -16.056 1.00 92.25 70 GLU A C 1
ATOM 558 O O . GLU A 1 70 ? 3.691 1.681 -16.498 1.00 92.25 70 GLU A O 1
ATOM 563 N N . ARG A 1 71 ? 5.727 1.246 -15.635 1.00 91.69 71 ARG A N 1
ATOM 564 C CA . ARG A 1 71 ? 6.274 2.602 -15.736 1.00 91.69 71 ARG A CA 1
ATOM 565 C C . ARG A 1 71 ? 7.676 2.525 -16.316 1.00 91.69 71 ARG A C 1
ATOM 567 O O . ARG A 1 71 ? 8.418 1.586 -16.011 1.00 91.69 71 ARG A O 1
ATOM 574 N N . THR A 1 72 ? 8.055 3.504 -17.129 1.00 91.62 72 THR A N 1
ATOM 575 C CA . THR A 1 72 ? 9.448 3.590 -17.584 1.00 91.62 72 THR A CA 1
ATOM 576 C C . THR A 1 72 ? 10.338 4.038 -16.426 1.00 91.62 72 THR A C 1
ATOM 578 O O . THR A 1 72 ? 9.901 4.743 -15.512 1.00 91.62 72 THR A O 1
ATOM 581 N N . VAL A 1 73 ? 11.609 3.638 -16.441 1.00 91.81 73 VAL A N 1
ATOM 582 C CA . VAL A 1 73 ? 12.572 4.113 -15.434 1.00 91.81 73 VAL A CA 1
ATOM 583 C C . VAL A 1 73 ? 12.742 5.632 -15.521 1.00 91.81 73 VAL A C 1
ATOM 585 O O . VAL A 1 73 ? 12.854 6.278 -14.484 1.00 91.81 73 VAL A O 1
ATOM 588 N N . VAL A 1 74 ? 12.694 6.207 -16.730 1.00 91.50 74 VAL A N 1
ATOM 589 C CA . VAL A 1 74 ? 12.765 7.664 -16.942 1.00 91.50 74 VAL A CA 1
ATOM 590 C C . VAL A 1 74 ? 11.630 8.369 -16.207 1.00 91.50 74 VAL A C 1
ATOM 592 O O . VAL A 1 74 ? 11.891 9.247 -15.395 1.00 91.50 74 VAL A O 1
ATOM 595 N N . GLU A 1 75 ? 10.384 7.929 -16.404 1.00 90.62 75 GLU A N 1
ATOM 596 C CA . GLU A 1 75 ? 9.229 8.498 -15.702 1.00 90.62 75 GLU A CA 1
ATOM 597 C C . GLU A 1 75 ? 9.372 8.428 -14.179 1.00 90.62 75 GLU A C 1
ATOM 599 O O . GLU A 1 75 ? 9.038 9.385 -13.488 1.00 90.62 75 GLU A O 1
ATOM 604 N N . LEU A 1 76 ? 9.853 7.302 -13.646 1.00 91.62 76 LEU A N 1
ATOM 605 C CA . LEU A 1 76 ? 10.004 7.116 -12.202 1.00 91.62 76 LEU A CA 1
ATOM 606 C C . LEU A 1 76 ? 11.126 7.972 -11.608 1.00 91.62 76 LEU A C 1
ATOM 608 O O . LEU A 1 76 ? 11.009 8.418 -10.468 1.00 91.62 76 LEU A O 1
ATOM 612 N N . VAL A 1 77 ? 12.222 8.165 -12.340 1.00 92.31 77 VAL A N 1
ATOM 613 C CA . VAL A 1 77 ? 13.374 8.959 -11.887 1.00 92.31 77 VAL A CA 1
ATOM 614 C C . VAL A 1 77 ? 13.103 10.458 -12.021 1.00 92.31 77 VAL A C 1
ATOM 616 O O . VAL A 1 77 ? 13.496 11.212 -11.133 1.00 92.31 77 VAL A O 1
ATOM 619 N N . ASP A 1 78 ? 12.405 10.874 -13.079 1.00 92.00 78 ASP A N 1
ATOM 620 C CA . ASP A 1 78 ? 12.035 12.274 -13.315 1.00 92.00 78 ASP A CA 1
ATOM 621 C C . ASP A 1 78 ? 10.832 12.719 -12.462 1.00 92.00 78 ASP A C 1
ATOM 623 O O . ASP A 1 78 ? 10.602 13.919 -12.273 1.00 92.00 78 ASP A O 1
ATOM 627 N N . ASP A 1 79 ? 10.064 11.770 -11.919 1.00 91.00 79 ASP A N 1
ATOM 628 C CA . ASP A 1 79 ? 8.981 12.054 -10.983 1.00 91.00 79 ASP A CA 1
ATOM 629 C C . ASP A 1 79 ? 9.504 12.660 -9.666 1.00 91.00 79 ASP A C 1
ATOM 631 O O . ASP A 1 79 ? 10.553 12.317 -9.122 1.00 91.00 79 ASP A O 1
ATOM 635 N N . GLU A 1 80 ? 8.709 13.548 -9.069 1.00 92.38 80 GLU A N 1
ATOM 636 C CA . GLU A 1 80 ? 9.021 14.122 -7.760 1.00 92.38 80 GLU A CA 1
ATOM 637 C C . GLU A 1 80 ? 8.792 13.076 -6.653 1.00 92.38 80 GLU A C 1
ATOM 639 O O . GLU A 1 80 ? 7.675 12.913 -6.156 1.00 92.38 80 GLU A O 1
ATOM 644 N N . TRP A 1 81 ? 9.853 12.386 -6.221 1.00 94.25 81 TRP A N 1
ATOM 645 C CA . TRP A 1 81 ? 9.778 11.313 -5.210 1.00 94.25 81 TRP A CA 1
ATOM 646 C C . TRP A 1 81 ? 9.140 11.756 -3.887 1.00 94.25 81 TRP A C 1
ATOM 648 O O . TRP A 1 81 ? 8.521 10.950 -3.188 1.00 94.25 81 TRP A O 1
ATOM 658 N N . ALA A 1 82 ? 9.216 13.049 -3.554 1.00 94.50 82 ALA A N 1
ATOM 659 C CA . ALA A 1 82 ? 8.546 13.617 -2.386 1.00 94.50 82 ALA A CA 1
ATOM 660 C C . ALA A 1 82 ? 7.018 13.400 -2.410 1.00 94.50 82 ALA A C 1
ATOM 662 O O . ALA A 1 82 ? 6.410 13.253 -1.348 1.00 94.50 82 ALA A O 1
ATOM 663 N N . LYS A 1 83 ? 6.396 13.276 -3.594 1.00 91.81 83 LYS A N 1
ATOM 664 C CA . LYS A 1 83 ? 4.966 12.945 -3.738 1.00 91.81 83 LYS A CA 1
ATOM 665 C C . LYS A 1 83 ? 4.617 11.574 -3.149 1.00 91.81 83 LYS A C 1
ATOM 667 O O . LYS A 1 83 ? 3.504 11.391 -2.657 1.00 91.81 83 LYS A O 1
ATOM 672 N N . ALA A 1 84 ? 5.555 10.624 -3.143 1.00 93.25 84 ALA A N 1
ATOM 673 C CA . ALA A 1 84 ? 5.353 9.300 -2.555 1.00 93.25 84 ALA A CA 1
ATOM 674 C C . ALA A 1 84 ? 5.514 9.291 -1.023 1.00 93.25 84 ALA A C 1
ATOM 676 O O . ALA A 1 84 ? 4.997 8.392 -0.357 1.00 93.25 84 ALA A O 1
ATOM 677 N N . ALA A 1 85 ? 6.186 10.293 -0.442 1.00 95.06 85 ALA A N 1
ATOM 678 C CA . ALA A 1 85 ? 6.602 10.280 0.960 1.00 95.06 85 ALA A CA 1
ATOM 679 C C . ALA A 1 85 ? 5.425 10.144 1.935 1.00 95.06 85 ALA A C 1
ATOM 681 O O . ALA A 1 85 ? 5.462 9.294 2.822 1.00 95.06 85 ALA A O 1
ATOM 682 N N . ALA A 1 86 ? 4.354 10.924 1.756 1.00 94.50 86 ALA A N 1
ATOM 683 C CA . ALA A 1 86 ? 3.177 10.851 2.627 1.00 94.50 86 ALA A CA 1
ATOM 684 C C . ALA A 1 86 ? 2.478 9.483 2.542 1.00 94.50 86 ALA A C 1
ATOM 686 O O . ALA A 1 86 ? 2.049 8.932 3.558 1.00 94.50 86 ALA A O 1
ATOM 687 N N . SER A 1 87 ? 2.409 8.911 1.335 1.00 95.94 87 SER A N 1
ATOM 688 C CA . SER A 1 87 ? 1.798 7.602 1.103 1.00 95.94 87 SER A CA 1
ATOM 689 C C . SER A 1 87 ? 2.609 6.479 1.755 1.00 95.94 87 SER A C 1
ATOM 691 O O . SER A 1 87 ? 2.044 5.662 2.483 1.00 95.94 87 SER A O 1
ATOM 693 N N . LEU A 1 88 ? 3.934 6.483 1.586 1.00 96.50 88 LEU A N 1
ATOM 694 C CA . LEU A 1 88 ? 4.835 5.502 2.199 1.00 96.50 88 LEU A CA 1
ATOM 695 C C . LEU A 1 88 ? 4.902 5.655 3.726 1.00 96.50 88 LEU A C 1
ATOM 697 O O . LEU A 1 88 ? 4.833 4.663 4.452 1.00 96.50 88 LEU A O 1
ATOM 701 N N . ALA A 1 89 ? 4.952 6.888 4.238 1.00 96.94 89 ALA A N 1
ATOM 702 C CA . ALA A 1 89 ? 4.947 7.160 5.674 1.00 96.94 89 ALA A CA 1
ATOM 703 C C . ALA A 1 89 ? 3.680 6.617 6.355 1.00 96.94 89 ALA A C 1
ATOM 705 O O . ALA A 1 89 ? 3.750 6.075 7.462 1.00 96.94 89 ALA A O 1
ATOM 706 N N . ALA A 1 90 ? 2.523 6.689 5.687 1.00 97.69 90 ALA A N 1
ATOM 707 C CA . ALA A 1 90 ? 1.287 6.093 6.186 1.00 97.69 90 ALA A CA 1
ATOM 708 C C . ALA A 1 90 ? 1.364 4.557 6.310 1.00 97.69 90 ALA A C 1
ATOM 710 O O . ALA A 1 90 ? 0.704 3.992 7.180 1.00 97.69 90 ALA A O 1
ATOM 711 N N . LEU A 1 91 ? 2.206 3.871 5.535 1.00 97.81 91 LEU A N 1
ATOM 712 C CA . LEU A 1 91 ? 2.425 2.424 5.675 1.00 97.81 91 LEU A CA 1
ATOM 713 C C . LEU A 1 91 ? 3.492 2.072 6.720 1.00 97.81 91 LEU A C 1
ATOM 715 O O . LEU A 1 91 ? 3.429 1.003 7.316 1.00 97.81 91 LEU A O 1
ATOM 719 N N . GLY A 1 92 ? 4.436 2.973 7.002 1.00 96.25 92 GLY A N 1
ATOM 720 C CA . GLY A 1 92 ? 5.557 2.758 7.929 1.00 96.25 92 GLY A CA 1
ATOM 721 C C . GLY A 1 92 ? 5.200 2.715 9.424 1.00 96.25 92 GLY A C 1
ATOM 722 O O . GLY A 1 92 ? 5.970 3.208 10.241 1.00 96.25 92 GLY A O 1
ATOM 723 N N . HIS A 1 93 ? 4.030 2.190 9.807 1.00 96.81 93 HIS A N 1
ATOM 724 C CA . HIS A 1 93 ? 3.606 2.087 11.208 1.00 96.81 93 HIS A CA 1
ATOM 725 C C . HIS A 1 93 ? 2.902 0.749 11.496 1.00 96.81 93 HIS A C 1
ATOM 727 O O . HIS A 1 93 ? 1.895 0.455 10.845 1.00 96.81 93 HIS A O 1
ATOM 733 N N . PRO A 1 94 ? 3.328 -0.019 12.522 1.00 95.56 94 PRO A N 1
ATOM 734 C CA . PRO A 1 94 ? 2.827 -1.374 12.778 1.00 95.56 94 PRO A CA 1
ATOM 735 C C . PRO A 1 94 ? 1.303 -1.443 12.924 1.00 95.56 94 PRO A C 1
ATOM 737 O O . PRO A 1 94 ? 0.648 -2.248 12.271 1.00 95.56 94 PRO A O 1
ATOM 740 N N . VAL A 1 95 ? 0.721 -0.531 13.712 1.00 97.00 95 VAL A N 1
ATOM 741 C CA . VAL A 1 95 ? -0.737 -0.476 13.916 1.00 97.00 95 VAL A CA 1
ATOM 742 C C . VAL A 1 95 ? -1.491 -0.199 12.612 1.00 97.00 95 VAL A C 1
ATOM 744 O O . VAL A 1 95 ? -2.539 -0.789 12.373 1.00 97.00 95 VAL A O 1
ATOM 747 N N . ARG A 1 96 ? -0.963 0.658 11.726 1.00 97.69 96 ARG A N 1
ATOM 748 C CA . ARG A 1 96 ? -1.621 0.960 10.446 1.00 97.69 96 ARG A CA 1
ATOM 749 C C . ARG A 1 96 ? -1.590 -0.247 9.513 1.00 97.69 96 ARG A C 1
ATOM 751 O O . ARG A 1 96 ? -2.598 -0.528 8.874 1.00 97.69 96 ARG A O 1
ATOM 758 N N . LEU A 1 97 ? -0.489 -0.998 9.503 1.00 97.50 97 LEU A N 1
ATOM 759 C CA . LEU A 1 97 ? -0.400 -2.261 8.768 1.00 97.50 97 LEU A CA 1
ATOM 760 C C . LEU A 1 97 ? -1.350 -3.327 9.332 1.00 97.50 97 LEU A C 1
ATOM 762 O O . LEU A 1 97 ? -2.015 -4.007 8.555 1.00 97.50 97 LEU A O 1
ATOM 766 N N . ALA A 1 98 ? -1.479 -3.435 10.658 1.00 96.81 98 ALA A N 1
ATOM 767 C CA . ALA A 1 98 ? -2.436 -4.344 11.293 1.00 96.81 98 ALA A CA 1
ATOM 768 C C . ALA A 1 98 ? -3.889 -3.994 10.928 1.00 96.81 98 ALA A C 1
ATOM 770 O O . ALA A 1 98 ? -4.674 -4.874 10.576 1.00 96.81 98 ALA A O 1
ATOM 771 N N . LEU A 1 99 ? -4.232 -2.703 10.936 1.00 97.69 99 LEU A N 1
ATOM 772 C CA . LEU A 1 99 ? -5.547 -2.221 10.518 1.00 97.69 99 LEU A CA 1
ATOM 773 C C . LEU A 1 99 ? -5.810 -2.504 9.030 1.00 97.69 99 LEU A C 1
ATOM 775 O O . LEU A 1 99 ? -6.875 -3.010 8.693 1.00 97.69 99 LEU A O 1
ATOM 779 N N . LEU A 1 100 ? -4.846 -2.237 8.140 1.00 97.81 100 LEU A N 1
ATOM 780 C CA . LEU A 1 100 ? -4.961 -2.564 6.711 1.00 97.81 100 LEU A CA 1
ATOM 781 C C . LEU A 1 100 ? -5.141 -4.069 6.481 1.00 97.81 100 LEU A C 1
ATOM 783 O O . LEU A 1 100 ? -5.987 -4.466 5.684 1.00 97.81 100 LEU A O 1
ATOM 787 N N . ARG A 1 101 ? -4.400 -4.911 7.208 1.00 96.69 101 ARG A N 1
ATOM 788 C CA . ARG A 1 101 ? -4.566 -6.366 7.156 1.00 96.69 101 ARG A CA 1
ATOM 789 C C . ARG A 1 101 ? -5.979 -6.787 7.564 1.00 96.69 101 ARG A C 1
ATOM 791 O O . ARG A 1 101 ? -6.597 -7.566 6.849 1.00 96.69 101 ARG A O 1
ATOM 798 N N . ALA A 1 102 ? -6.515 -6.234 8.650 1.00 96.38 102 ALA A N 1
ATOM 799 C CA . ALA A 1 102 ? -7.879 -6.530 9.081 1.00 96.38 102 ALA A CA 1
ATOM 800 C C . ALA A 1 102 ? -8.929 -6.091 8.043 1.00 96.38 1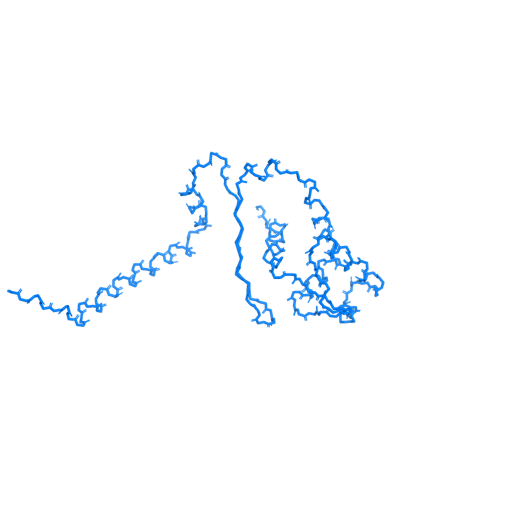02 ALA A C 1
ATOM 802 O O . ALA A 1 102 ? -9.852 -6.847 7.742 1.00 96.38 102 ALA A O 1
ATOM 803 N N . LEU A 1 103 ? -8.756 -4.909 7.436 1.00 96.50 103 LEU A N 1
ATOM 804 C CA . LEU A 1 103 ? -9.607 -4.444 6.333 1.00 96.50 103 LEU A CA 1
ATOM 805 C C . LEU A 1 103 ? -9.543 -5.385 5.121 1.00 96.50 103 LEU A C 1
ATOM 807 O O . LEU A 1 103 ? -10.569 -5.664 4.502 1.00 96.50 103 LEU A O 1
ATOM 811 N N . TYR A 1 104 ? -8.350 -5.880 4.786 1.00 96.06 104 TYR A N 1
ATOM 812 C CA . TYR A 1 104 ? -8.144 -6.856 3.716 1.00 96.06 104 TYR A CA 1
ATOM 813 C C . TYR A 1 104 ? -8.817 -8.208 4.021 1.00 96.06 104 TYR A C 1
ATOM 815 O O . TYR A 1 104 ? -9.401 -8.827 3.131 1.00 96.06 104 TYR A O 1
ATOM 823 N N . GLU A 1 105 ? -8.791 -8.639 5.285 1.00 95.06 105 GLU A N 1
ATOM 824 C CA . GLU A 1 105 ? -9.448 -9.858 5.776 1.00 95.06 105 GLU A CA 1
ATOM 825 C C . GLU A 1 105 ? -10.985 -9.723 5.879 1.00 95.06 105 GLU A C 1
ATOM 827 O O . GLU A 1 105 ? -11.673 -10.725 6.070 1.00 95.06 105 GLU A O 1
ATOM 832 N N . GLY A 1 106 ? -11.541 -8.521 5.675 1.00 94.06 106 GLY A N 1
ATOM 833 C CA . GLY A 1 106 ? -12.987 -8.270 5.617 1.00 94.06 106 GLY A CA 1
ATOM 834 C C . GLY A 1 106 ? -13.588 -7.627 6.869 1.00 94.06 106 GLY A C 1
ATOM 835 O O . GLY A 1 106 ? -14.810 -7.537 6.986 1.00 94.06 106 GLY A O 1
ATOM 836 N N . VAL A 1 107 ? -12.762 -7.166 7.810 1.00 94.75 107 VAL A N 1
ATOM 837 C CA . VAL A 1 107 ? -13.224 -6.367 8.951 1.00 94.75 107 VAL A CA 1
ATOM 838 C C . VAL A 1 107 ? -13.403 -4.930 8.493 1.00 94.75 107 VAL A C 1
ATOM 840 O O . VAL A 1 107 ? -12.432 -4.297 8.106 1.00 94.75 107 VAL A O 1
ATOM 843 N N . HIS A 1 108 ? -14.615 -4.380 8.552 1.00 95.00 108 HIS A N 1
ATOM 844 C CA . HIS A 1 108 ? -14.879 -3.055 7.977 1.00 95.00 108 HIS A CA 1
ATOM 845 C C . HIS A 1 108 ? -15.206 -1.985 9.014 1.00 95.00 108 HIS A C 1
ATOM 847 O O . HIS A 1 108 ? -14.991 -0.801 8.750 1.00 95.00 108 HIS A O 1
ATOM 853 N N . THR A 1 109 ? -15.699 -2.354 10.199 1.00 96.19 109 THR A N 1
ATOM 854 C CA . THR A 1 109 ? -16.188 -1.366 11.168 1.00 96.19 109 THR A CA 1
ATOM 855 C C . THR A 1 109 ? -15.145 -0.992 12.218 1.00 96.19 109 THR A C 1
ATOM 857 O O . THR A 1 109 ? -14.403 -1.833 12.716 1.00 96.19 109 THR A O 1
ATOM 860 N N . VAL A 1 110 ? -15.141 0.273 12.654 1.00 94.31 110 VAL A N 1
ATOM 861 C CA . VAL A 1 110 ? -14.255 0.751 13.739 1.00 94.31 110 VAL A CA 1
ATOM 862 C C . VAL A 1 110 ? -14.458 -0.036 15.038 1.00 94.31 110 VAL A C 1
ATOM 864 O O . VAL A 1 110 ? -13.515 -0.214 15.802 1.00 94.31 110 VAL A O 1
ATOM 867 N N . ARG A 1 111 ? -15.676 -0.532 15.291 1.00 94.50 111 ARG A N 1
ATOM 868 C CA . ARG A 1 111 ? -15.980 -1.361 16.466 1.00 94.50 111 ARG A CA 1
ATOM 869 C C . ARG A 1 111 ? -15.237 -2.697 16.419 1.00 94.50 111 ARG A C 1
ATOM 871 O O . ARG A 1 111 ? -14.641 -3.091 17.416 1.00 94.50 111 ARG A O 1
ATOM 878 N N . GLU A 1 112 ? -15.298 -3.387 15.286 1.00 94.50 112 GLU A N 1
ATOM 879 C CA . GLU A 1 112 ? -14.615 -4.670 15.103 1.00 94.50 112 GLU A CA 1
ATOM 880 C C . GLU A 1 112 ? -13.101 -4.473 15.069 1.00 94.50 112 GLU A C 1
ATOM 882 O O . GLU A 1 112 ? -12.384 -5.198 15.751 1.00 94.50 112 GLU A O 1
ATOM 887 N N . LEU A 1 113 ? -12.623 -3.430 14.377 1.00 94.50 113 LEU A N 1
ATOM 888 C CA . LEU A 1 113 ? -11.211 -3.050 14.389 1.00 94.50 113 LEU A CA 1
ATOM 889 C C . LEU A 1 113 ? -10.721 -2.816 15.821 1.00 94.50 113 LEU A C 1
ATOM 891 O O . LEU A 1 113 ? -9.696 -3.361 16.199 1.00 94.50 113 LEU A O 1
ATOM 895 N N . GLY A 1 114 ? -11.478 -2.093 16.651 1.00 93.19 114 GLY A N 1
ATOM 896 C CA . GLY A 1 114 ? -11.134 -1.865 18.059 1.00 93.19 114 GLY A CA 1
ATOM 897 C C . GLY A 1 114 ? -11.220 -3.087 18.971 1.00 93.19 114 GLY A C 1
ATOM 898 O O . GLY A 1 114 ? -10.851 -2.985 20.135 1.00 93.19 114 GLY A O 1
ATOM 899 N N . SER A 1 115 ? -11.696 -4.226 18.466 1.00 92.56 115 SER A N 1
ATOM 900 C CA . SER A 1 115 ? -11.649 -5.504 19.184 1.00 92.56 115 SER A CA 1
ATOM 901 C C . SER A 1 115 ? -10.358 -6.284 18.904 1.00 92.56 115 SER A C 1
ATOM 903 O O . SER A 1 115 ? -10.124 -7.313 19.537 1.00 92.56 115 SER A O 1
ATOM 905 N N . LEU A 1 116 ? -9.530 -5.824 17.959 1.00 91.50 116 LEU A N 1
ATOM 906 C CA . LEU A 1 116 ? -8.253 -6.451 17.641 1.00 91.50 116 LEU A CA 1
ATOM 907 C C . LEU A 1 116 ? -7.223 -6.172 18.746 1.00 91.50 116 LEU A C 1
ATOM 909 O O . LEU A 1 116 ? -7.210 -5.081 19.323 1.00 91.50 116 LEU A O 1
ATOM 913 N N . PRO A 1 117 ? -6.329 -7.130 19.033 1.00 86.31 117 PRO A N 1
ATOM 914 C CA . PRO A 1 117 ? -5.204 -6.869 19.914 1.00 86.31 117 PRO A CA 1
ATOM 915 C C . PRO A 1 117 ? -4.283 -5.809 19.295 1.00 86.31 117 PRO A C 1
ATOM 917 O O . PRO A 1 117 ? -4.144 -5.717 18.076 1.00 86.31 117 PRO A O 1
ATOM 920 N N . ASP A 1 118 ? -3.661 -5.002 20.151 1.00 84.81 118 ASP A N 1
ATOM 921 C CA . ASP A 1 118 ? -2.558 -4.097 19.803 1.00 84.81 118 ASP A CA 1
ATOM 922 C C . ASP A 1 118 ? -2.856 -2.978 18.782 1.00 84.81 118 ASP A C 1
ATOM 924 O O . ASP A 1 118 ? -1.936 -2.290 18.340 1.00 84.81 118 ASP A O 1
ATOM 928 N N . VAL A 1 119 ? -4.126 -2.706 18.447 1.00 86.81 119 VAL A N 1
ATOM 929 C CA . VAL A 1 119 ? -4.497 -1.565 17.576 1.00 86.81 119 VAL A CA 1
ATOM 930 C C . VAL A 1 119 ? -4.744 -0.248 18.325 1.00 86.81 119 VAL A C 1
ATOM 932 O O . VAL A 1 119 ? -4.962 0.799 17.711 1.00 86.81 119 VAL A O 1
ATOM 935 N N . GLY A 1 120 ? -4.692 -0.291 19.657 1.00 88.81 120 GLY A N 1
ATOM 936 C CA . GLY A 1 120 ? -4.890 0.858 20.534 1.00 88.81 120 GLY A CA 1
ATOM 937 C C . GLY A 1 120 ? -6.358 1.203 20.808 1.00 88.81 120 GLY A C 1
ATOM 938 O O . GLY A 1 120 ? -7.285 0.439 20.555 1.00 88.81 120 GLY A O 1
ATOM 939 N N . THR A 1 121 ? -6.565 2.380 21.391 1.00 91.81 121 THR A N 1
ATOM 940 C CA . THR A 1 121 ? -7.884 2.910 21.757 1.00 91.81 121 THR A CA 1
ATOM 941 C C . THR A 1 121 ? -8.695 3.342 20.533 1.00 91.81 121 THR A C 1
ATOM 943 O O . THR A 1 121 ? -8.149 3.687 19.486 1.00 91.81 121 THR A O 1
ATOM 946 N N . THR A 1 122 ? -10.017 3.460 20.687 1.00 90.31 122 THR A N 1
ATOM 947 C CA . THR A 1 122 ? -10.915 3.981 19.641 1.00 90.31 122 THR A CA 1
ATOM 948 C C . THR A 1 122 ? -10.449 5.326 19.065 1.00 90.31 122 THR A C 1
ATOM 950 O O . THR A 1 122 ? -10.529 5.540 17.857 1.00 90.31 122 THR A O 1
ATOM 953 N N . GLY A 1 123 ? -9.927 6.230 19.904 1.00 92.81 123 GLY A N 1
ATOM 954 C CA . GLY A 1 123 ? -9.392 7.522 19.456 1.00 92.81 123 GLY A CA 1
ATOM 955 C C . GLY A 1 123 ? -8.157 7.381 18.559 1.00 92.81 123 GLY A C 1
ATOM 956 O O . GLY A 1 123 ? -8.061 8.067 17.540 1.00 92.81 123 GLY A O 1
ATOM 957 N N . GLN A 1 124 ? -7.256 6.450 18.888 1.00 95.12 124 GLN A N 1
ATOM 958 C CA . GLN A 1 124 ? -6.085 6.132 18.064 1.00 95.12 124 GLN A CA 1
ATOM 959 C C . GLN A 1 124 ? -6.492 5.501 16.732 1.00 95.12 124 GLN A C 1
ATOM 961 O O . GLN A 1 124 ? -5.952 5.875 15.696 1.00 95.12 124 GLN A O 1
ATOM 966 N N . ILE A 1 125 ? -7.501 4.627 16.718 1.00 95.88 125 ILE A N 1
ATOM 967 C CA . ILE A 1 125 ? -8.008 4.033 15.473 1.00 95.88 125 ILE A CA 1
ATOM 968 C C . ILE A 1 125 ? -8.542 5.115 14.533 1.00 95.88 125 ILE A C 1
ATOM 970 O O . ILE A 1 125 ? -8.185 5.121 13.358 1.00 95.88 125 ILE A O 1
ATOM 974 N N . TYR A 1 126 ? -9.332 6.078 15.024 1.00 96.44 126 TYR A N 1
ATOM 975 C CA . TYR A 1 126 ? -9.789 7.195 14.185 1.00 96.44 126 TYR A CA 1
ATOM 976 C C . TYR A 1 126 ? -8.636 8.051 13.657 1.00 96.44 126 TYR A C 1
ATOM 978 O O . TYR A 1 126 ? -8.693 8.501 12.512 1.00 96.44 126 TYR A O 1
ATOM 986 N N . HIS A 1 127 ? -7.592 8.264 14.462 1.00 96.12 127 HIS A N 1
ATOM 987 C CA . HIS A 1 127 ? -6.384 8.946 14.005 1.00 96.12 127 HIS A CA 1
ATOM 988 C C . HIS A 1 127 ? -5.705 8.164 12.872 1.00 96.12 127 HIS A C 1
ATOM 990 O O . HIS A 1 127 ? -5.462 8.713 11.802 1.00 96.12 127 HIS A O 1
ATOM 996 N N . HIS A 1 128 ? -5.468 6.865 13.060 1.00 97.19 128 HIS A N 1
ATOM 997 C CA . HIS A 1 128 ? -4.846 6.003 12.056 1.00 97.19 128 HIS A CA 1
ATOM 998 C C . HIS A 1 128 ? -5.669 5.888 10.769 1.00 97.19 128 HIS A C 1
ATOM 1000 O O . HIS A 1 128 ? -5.105 5.955 9.680 1.00 97.19 128 HIS A O 1
ATOM 1006 N N . MET A 1 129 ? -6.995 5.759 10.876 1.00 97.19 129 MET A N 1
ATOM 1007 C CA . MET A 1 129 ? -7.891 5.746 9.718 1.00 97.19 129 MET A CA 1
ATOM 1008 C C . MET A 1 129 ? -7.839 7.066 8.953 1.00 97.19 129 MET A C 1
ATOM 1010 O O . MET A 1 129 ? -7.836 7.050 7.727 1.00 97.19 129 MET A O 1
ATOM 1014 N N . ARG A 1 130 ? -7.758 8.207 9.652 1.00 97.00 130 ARG A N 1
ATOM 1015 C CA . ARG A 1 130 ? -7.622 9.521 9.013 1.00 97.00 130 ARG A CA 1
ATOM 1016 C C . ARG A 1 130 ? -6.301 9.644 8.257 1.00 97.00 130 ARG A C 1
ATOM 1018 O O . ARG A 1 130 ? -6.324 10.091 7.116 1.00 97.00 130 ARG A O 1
ATOM 1025 N N . ASP A 1 131 ? -5.190 9.219 8.857 1.00 97.62 131 ASP A N 1
ATOM 1026 C CA . ASP A 1 131 ? -3.874 9.234 8.203 1.00 97.62 131 ASP A CA 1
ATOM 1027 C C . ASP A 1 131 ? -3.874 8.352 6.945 1.00 97.62 131 ASP A C 1
ATOM 1029 O O . ASP A 1 131 ? -3.458 8.783 5.870 1.00 97.62 131 ASP A O 1
ATOM 1033 N N . LEU A 1 132 ? -4.392 7.124 7.061 1.00 98.25 132 LEU A N 1
ATOM 1034 C CA . LEU A 1 132 ? -4.508 6.189 5.941 1.00 98.25 132 LEU A CA 1
ATOM 1035 C C . LEU A 1 132 ? -5.436 6.720 4.845 1.00 98.25 132 LEU A C 1
ATOM 1037 O O . LEU A 1 132 ? -5.159 6.533 3.662 1.00 98.25 132 LEU A O 1
ATOM 1041 N N . GLN A 1 133 ? -6.529 7.386 5.219 1.00 97.88 133 GLN A N 1
ATOM 1042 C CA . GLN A 1 133 ? -7.478 7.963 4.271 1.00 97.88 133 GLN A CA 1
ATOM 1043 C C . GLN A 1 133 ? -6.878 9.166 3.541 1.00 97.88 133 GLN A C 1
ATOM 1045 O O . GLN A 1 133 ? -7.026 9.270 2.326 1.00 97.88 133 GLN A O 1
ATOM 1050 N N . ALA A 1 134 ? -6.169 10.045 4.254 1.00 97.50 134 ALA A N 1
ATOM 1051 C CA . ALA A 1 134 ? -5.461 11.178 3.661 1.00 97.50 134 ALA A CA 1
ATOM 1052 C C . ALA A 1 134 ? -4.368 10.720 2.680 1.00 97.50 134 ALA A C 1
ATOM 1054 O O . ALA A 1 134 ? -4.170 11.346 1.643 1.00 97.50 134 ALA A O 1
ATOM 1055 N N . ALA A 1 135 ? -3.715 9.591 2.970 1.00 97.62 135 ALA A N 1
ATOM 1056 C CA . ALA A 1 135 ? -2.752 8.940 2.084 1.00 97.62 135 ALA A CA 1
ATOM 1057 C C . ALA A 1 135 ? -3.390 8.111 0.947 1.00 97.62 135 ALA A C 1
ATOM 1059 O O . ALA A 1 135 ? -2.669 7.555 0.118 1.00 97.62 135 ALA A O 1
ATOM 1060 N N . GLY A 1 136 ? -4.723 8.004 0.903 1.00 97.50 136 GLY A N 1
ATOM 1061 C CA . GLY A 1 136 ? -5.465 7.275 -0.129 1.00 97.50 136 GLY A CA 1
ATOM 1062 C C . GLY A 1 136 ? -5.474 5.748 0.016 1.00 97.50 136 GLY A C 1
ATOM 1063 O O . GLY A 1 136 ? -5.954 5.067 -0.888 1.00 97.50 136 GLY A O 1
ATOM 1064 N N . TRP A 1 137 ? -4.980 5.197 1.128 1.00 98.38 137 TRP A N 1
ATOM 1065 C CA . TRP A 1 137 ? -4.928 3.748 1.375 1.00 98.38 137 TRP A CA 1
ATOM 1066 C C . TRP A 1 137 ? -6.264 3.147 1.796 1.00 98.38 137 TRP A C 1
ATOM 1068 O O . TRP A 1 137 ? -6.514 1.966 1.565 1.00 98.38 137 TRP A O 1
ATOM 1078 N N . VAL A 1 138 ? -7.130 3.952 2.408 1.00 98.31 138 VAL A N 1
ATOM 1079 C CA . VAL A 1 138 ? -8.481 3.540 2.795 1.00 98.31 138 VAL A CA 1
ATOM 1080 C C . VAL A 1 138 ? -9.501 4.575 2.349 1.00 98.31 138 VAL A C 1
ATOM 1082 O O . VAL A 1 138 ? -9.207 5.763 2.220 1.00 98.31 138 VAL A O 1
ATOM 1085 N N . ARG A 1 139 ? -10.736 4.130 2.150 1.00 97.69 139 ARG A N 1
ATOM 1086 C CA . ARG A 1 139 ? -11.896 4.984 1.914 1.00 97.69 139 ARG A CA 1
ATOM 1087 C C . ARG A 1 139 ? -12.951 4.682 2.961 1.00 97.69 139 ARG A C 1
ATOM 1089 O O . ARG A 1 139 ? -13.201 3.522 3.282 1.00 97.69 139 ARG A O 1
ATOM 1096 N N . GLN A 1 140 ? -13.594 5.729 3.459 1.00 96.50 140 GLN A N 1
ATOM 1097 C CA . GLN A 1 140 ? -14.788 5.577 4.271 1.00 96.50 140 GLN A CA 1
ATOM 1098 C C . GLN A 1 140 ? -15.980 5.234 3.368 1.00 96.50 140 GLN A C 1
ATOM 1100 O O . GLN A 1 140 ? -16.359 6.034 2.517 1.00 96.50 140 GLN A O 1
ATOM 1105 N N . GLU A 1 141 ? -16.563 4.050 3.541 1.00 91.44 141 GLU A N 1
ATOM 1106 C CA . GLU A 1 141 ? -17.721 3.607 2.749 1.00 91.44 141 GLU A CA 1
ATOM 1107 C C . GLU A 1 141 ? -19.040 4.030 3.405 1.00 91.44 141 GLU A C 1
ATOM 1109 O O . GLU A 1 141 ? -19.989 4.444 2.741 1.00 91.44 141 GLU A O 1
ATOM 1114 N N . ARG A 1 142 ? -19.092 3.949 4.739 1.00 93.88 142 ARG A N 1
ATOM 1115 C CA . ARG A 1 142 ? -20.225 4.366 5.575 1.00 93.88 142 ARG A CA 1
ATOM 1116 C C . ARG A 1 142 ? -19.704 4.987 6.866 1.00 93.88 142 ARG A C 1
ATOM 1118 O O . ARG A 1 142 ? -18.511 4.934 7.176 1.00 93.88 142 ARG A O 1
ATOM 1125 N N . ARG A 1 143 ? -20.601 5.559 7.671 1.00 92.50 143 ARG A N 1
ATOM 1126 C CA . ARG A 1 143 ? -20.236 6.041 9.010 1.00 92.50 143 ARG A CA 1
ATOM 1127 C C . ARG A 1 143 ? -19.562 4.910 9.799 1.00 92.50 143 ARG A C 1
ATOM 1129 O O . ARG A 1 143 ? -20.133 3.835 9.936 1.00 92.50 143 ARG A O 1
ATOM 1136 N N . ASN A 1 144 ? -18.358 5.177 10.308 1.00 93.62 144 ASN A N 1
ATOM 1137 C CA . ASN A 1 144 ? -17.526 4.235 11.068 1.00 93.62 144 ASN A CA 1
ATOM 1138 C C . ASN A 1 144 ? -17.148 2.939 10.319 1.00 93.62 144 ASN A C 1
ATOM 1140 O O . ASN A 1 144 ? -16.836 1.946 10.976 1.00 93.62 144 ASN A O 1
ATOM 1144 N N . SER A 1 145 ? -17.182 2.939 8.981 1.00 95.50 145 SER A N 1
ATOM 1145 C CA . SER A 1 145 ? -16.826 1.787 8.147 1.00 95.50 145 SER A CA 1
ATOM 1146 C C . SER A 1 145 ? -15.820 2.175 7.069 1.00 95.50 145 SER A C 1
ATOM 1148 O O . SER A 1 145 ? -16.039 3.152 6.348 1.00 95.50 145 SER A O 1
ATOM 1150 N N . TYR A 1 146 ? -14.754 1.392 6.934 1.00 98.00 146 TYR A N 1
ATOM 1151 C CA . TYR A 1 146 ? -13.647 1.641 6.016 1.00 98.00 146 TYR A CA 1
ATOM 1152 C C . TYR A 1 146 ? -13.363 0.419 5.137 1.00 98.00 146 TYR A C 1
ATOM 1154 O O . TYR A 1 146 ? -13.604 -0.725 5.516 1.00 98.00 146 TYR A O 1
ATOM 1162 N N . THR A 1 147 ? -12.829 0.675 3.948 1.00 97.38 147 THR A N 1
ATOM 1163 C CA . THR A 1 147 ? -12.346 -0.351 3.020 1.00 97.38 147 THR A CA 1
ATOM 1164 C C . THR A 1 147 ? -11.058 0.114 2.359 1.00 97.38 147 THR A C 1
ATOM 1166 O O . THR A 1 147 ? -10.845 1.314 2.181 1.00 97.38 147 THR A O 1
ATOM 1169 N N . ILE A 1 148 ? -10.226 -0.833 1.932 1.00 97.81 148 ILE A N 1
ATOM 1170 C CA . ILE A 1 148 ? -9.149 -0.556 0.979 1.00 97.81 148 ILE A CA 1
ATOM 1171 C C . ILE A 1 148 ? -9.795 -0.370 -0.408 1.00 97.81 148 ILE A C 1
ATOM 1173 O O . ILE A 1 148 ? -10.643 -1.191 -0.787 1.00 97.81 148 ILE A O 1
ATOM 1177 N N . PRO A 1 149 ? -9.477 0.705 -1.155 1.00 96.44 149 PRO A N 1
ATOM 1178 C CA . PRO A 1 149 ? -9.930 0.864 -2.532 1.00 96.44 149 PRO A CA 1
ATOM 1179 C C . PRO A 1 149 ? -9.467 -0.314 -3.410 1.00 96.44 149 PRO A C 1
ATOM 1181 O O . PRO A 1 149 ? -8.331 -0.761 -3.251 1.00 96.44 149 PRO A O 1
ATOM 1184 N N . PRO A 1 150 ? -10.300 -0.830 -4.334 1.00 93.75 150 PRO A N 1
ATOM 1185 C CA . PRO A 1 150 ? -9.926 -1.939 -5.222 1.00 93.75 150 PRO A CA 1
ATOM 1186 C C . PRO A 1 150 ? -8.582 -1.748 -5.938 1.00 93.75 150 PRO A C 1
ATOM 1188 O O . PRO A 1 150 ? -7.755 -2.655 -5.961 1.00 93.75 150 PRO A O 1
ATOM 1191 N N . ASP A 1 151 ? -8.343 -0.538 -6.441 1.00 94.94 151 ASP A N 1
ATOM 1192 C CA . ASP A 1 151 ? -7.134 -0.086 -7.135 1.00 94.94 151 ASP A CA 1
ATOM 1193 C C . ASP A 1 151 ? -5.902 0.028 -6.222 1.00 94.94 151 ASP A C 1
ATOM 1195 O O . ASP A 1 151 ? -4.791 0.218 -6.701 1.00 94.94 151 ASP A O 1
ATOM 1199 N N . ARG A 1 152 ? -6.063 -0.115 -4.900 1.00 96.62 152 ARG A N 1
ATOM 1200 C CA . ARG A 1 152 ? -4.969 -0.081 -3.917 1.00 96.62 152 ARG A CA 1
ATOM 1201 C C . ARG A 1 152 ? -4.591 -1.446 -3.361 1.00 96.62 152 ARG A C 1
ATOM 1203 O O . ARG A 1 152 ? -3.551 -1.541 -2.716 1.00 96.62 152 ARG A O 1
ATOM 1210 N N . ILE A 1 153 ? -5.374 -2.495 -3.617 1.00 96.56 153 ILE A N 1
ATOM 1211 C CA . ILE A 1 153 ? -5.110 -3.833 -3.066 1.00 96.56 153 ILE A CA 1
ATOM 1212 C C . ILE A 1 153 ? -3.801 -4.405 -3.611 1.00 96.56 153 ILE A C 1
ATOM 1214 O O . ILE A 1 153 ? -2.918 -4.756 -2.832 1.00 96.56 153 ILE A O 1
ATOM 1218 N N . VAL A 1 154 ? -3.648 -4.467 -4.936 1.00 97.19 154 VAL A N 1
ATOM 1219 C CA . VAL A 1 154 ? -2.418 -4.989 -5.551 1.00 97.19 154 VAL A CA 1
ATOM 1220 C C . VAL A 1 154 ? -1.212 -4.090 -5.258 1.00 97.19 154 VAL A C 1
ATOM 1222 O O . VAL A 1 154 ? -0.207 -4.636 -4.806 1.00 97.19 154 VAL A O 1
ATOM 1225 N N . PRO A 1 155 ? -1.282 -2.746 -5.395 1.00 96.94 155 PRO A N 1
ATOM 1226 C CA . PRO A 1 155 ? -0.176 -1.878 -4.987 1.00 96.94 155 PRO A CA 1
ATOM 1227 C C . PRO A 1 155 ? 0.259 -2.059 -3.527 1.00 96.94 155 PRO A C 1
ATOM 1229 O O . PRO A 1 155 ? 1.454 -2.116 -3.253 1.00 96.94 155 PRO A O 1
ATOM 1232 N N . LEU A 1 156 ? -0.684 -2.195 -2.585 1.00 97.31 156 LEU A N 1
ATOM 1233 C CA . LEU A 1 156 ? -0.361 -2.436 -1.175 1.00 97.31 156 LEU A CA 1
ATOM 1234 C C . LEU A 1 156 ? 0.433 -3.737 -1.000 1.00 97.31 156 LEU A C 1
ATOM 1236 O O . LEU A 1 156 ? 1.468 -3.743 -0.337 1.00 97.31 156 LEU A O 1
ATOM 1240 N N . LEU A 1 157 ? -0.032 -4.832 -1.606 1.00 96.94 157 LEU A N 1
ATOM 1241 C CA . LEU A 1 157 ? 0.643 -6.129 -1.518 1.00 96.94 157 LEU A CA 1
ATOM 1242 C C . LEU A 1 157 ? 2.003 -6.122 -2.229 1.00 96.94 157 LEU A C 1
ATOM 1244 O O . LEU A 1 157 ? 2.946 -6.724 -1.722 1.00 96.94 157 LEU A O 1
ATOM 1248 N N . ALA A 1 158 ? 2.132 -5.405 -3.349 1.00 96.75 158 ALA A N 1
ATOM 1249 C CA . ALA A 1 158 ? 3.398 -5.233 -4.056 1.00 96.75 158 ALA A CA 1
ATOM 1250 C C . ALA A 1 158 ? 4.431 -4.485 -3.197 1.00 96.75 158 ALA A C 1
ATOM 1252 O O . ALA A 1 158 ? 5.567 -4.942 -3.079 1.00 96.75 158 ALA A O 1
ATOM 1253 N N . ILE A 1 159 ? 4.032 -3.392 -2.531 1.00 96.62 159 ILE A N 1
ATOM 1254 C CA . ILE A 1 159 ? 4.910 -2.644 -1.616 1.00 96.62 159 ILE A CA 1
ATOM 1255 C C . ILE A 1 159 ? 5.361 -3.527 -0.452 1.00 96.62 159 ILE A C 1
ATOM 1257 O O . ILE A 1 159 ? 6.547 -3.552 -0.130 1.00 96.62 159 ILE A O 1
ATOM 1261 N N . LEU A 1 160 ? 4.440 -4.272 0.167 1.00 96.00 160 LEU A N 1
ATOM 1262 C CA . LEU A 1 160 ? 4.787 -5.191 1.253 1.00 96.00 160 LEU A CA 1
ATOM 1263 C C . LEU A 1 160 ? 5.746 -6.283 0.771 1.00 96.00 160 LEU A C 1
ATOM 1265 O O . LEU A 1 160 ? 6.748 -6.532 1.432 1.00 96.00 160 LEU A O 1
ATOM 1269 N N . SER A 1 161 ? 5.490 -6.870 -0.400 1.00 94.88 161 SER A N 1
ATOM 1270 C CA . SER A 1 161 ? 6.364 -7.879 -1.002 1.00 94.88 161 SER A CA 1
ATOM 1271 C C . SER A 1 161 ? 7.770 -7.339 -1.256 1.00 94.88 161 SER A C 1
ATOM 1273 O O . SER A 1 161 ? 8.734 -8.010 -0.905 1.00 94.88 161 SER A O 1
ATOM 1275 N N . ALA A 1 162 ? 7.896 -6.136 -1.824 1.00 94.44 162 ALA A N 1
ATOM 1276 C CA . ALA A 1 162 ? 9.185 -5.491 -2.079 1.00 94.44 162 ALA A CA 1
ATOM 1277 C C . ALA A 1 162 ? 9.919 -5.105 -0.782 1.00 94.44 162 ALA A C 1
ATOM 1279 O O . ALA A 1 162 ? 11.143 -5.150 -0.723 1.00 94.44 162 ALA A O 1
ATOM 1280 N N . ALA A 1 163 ? 9.185 -4.747 0.275 1.00 93.75 163 ALA A N 1
ATOM 1281 C CA . ALA A 1 163 ? 9.765 -4.417 1.575 1.00 93.75 163 ALA A CA 1
ATOM 1282 C C . ALA A 1 163 ? 10.242 -5.654 2.360 1.00 93.75 163 ALA A C 1
ATOM 1284 O O . ALA A 1 163 ? 11.109 -5.526 3.224 1.00 93.75 163 ALA A O 1
ATOM 1285 N N . THR A 1 164 ? 9.672 -6.836 2.096 1.00 91.31 164 THR A N 1
ATOM 1286 C CA . THR A 1 164 ? 10.013 -8.090 2.794 1.00 91.31 164 THR A CA 1
ATOM 1287 C C . THR A 1 164 ? 10.811 -9.079 1.953 1.00 91.31 164 THR A C 1
ATOM 1289 O O . THR A 1 164 ? 11.235 -10.107 2.479 1.00 91.31 164 THR A O 1
ATOM 1292 N N . SER A 1 165 ? 10.986 -8.825 0.654 1.00 83.88 165 SER A N 1
ATOM 1293 C CA . SER A 1 165 ? 11.809 -9.671 -0.204 1.00 83.88 165 SER A CA 1
ATOM 1294 C C . SER A 1 165 ? 13.236 -9.666 0.327 1.00 83.88 165 SER A C 1
ATOM 1296 O O . SER A 1 165 ? 13.854 -8.608 0.446 1.00 83.88 165 SER A O 1
ATOM 1298 N N . SER A 1 166 ? 13.741 -10.848 0.678 1.00 60.84 166 SER A N 1
ATOM 1299 C CA . SER A 1 166 ? 15.144 -10.997 1.049 1.00 60.84 166 SER A CA 1
ATOM 1300 C C . SER A 1 166 ? 16.013 -10.714 -0.184 1.00 60.84 166 SER A C 1
ATOM 1302 O O . SER A 1 166 ? 15.645 -11.186 -1.265 1.00 60.84 166 SER A O 1
ATOM 1304 N N . PRO A 1 167 ? 17.118 -9.957 -0.053 1.00 54.28 167 PRO A N 1
ATOM 1305 C CA . PRO A 1 167 ? 18.125 -9.868 -1.105 1.00 54.28 167 PRO A CA 1
ATOM 1306 C C . PRO A 1 167 ? 18.788 -11.226 -1.366 1.00 54.28 167 PRO A C 1
ATOM 1308 O O . PRO A 1 167 ? 18.774 -12.084 -0.446 1.00 54.28 167 PRO A O 1
#

Foldseek 3Di:
DPDDPDDPVRVVVVVVVVVVVVVVVVVVVVPPPCNVVVVFVVVPPDPQTKDKFWDWDQFLVRDTATDMDMDGPCCVVVDDCVLCVLLVVLVPDPLLVVLQVCLSNPNWALVVSCVDPPNDDSVSSVVSQVSCVVSQQWDAPDVRTIHGPSNCPRVVVVVVCVVPDDD

Secondary structure (DSSP, 8-state):
-PPPPPPHHHHHHHHHHHHHHHHHHHHHHHH-TTHHHHHHHTT--STT-EEEEEEEEE-TTS-EEEEEEEEEHHHHHHS-THHHHHHHHHHSSHHHHHHHHHHHHT--BHHHHTTSTTS--HHHHHHHHHHHHHTTS-EEEETTEEE--HHHHHHHHHHHHHHH---